Protein AF-A0A527XLL4-F1 (afdb_monomer)

Foldseek 3Di:
DVVVVVVVVVVVVVPVPPPQAEAACVPDDPVRVLVVQVVPQKHKHWDADPVDPPDIDIDMDGPDPVPDDPPPPD

Nearest PDB structures (foldseek):
  8kea-assembly1_W  TM=2.819E-01  e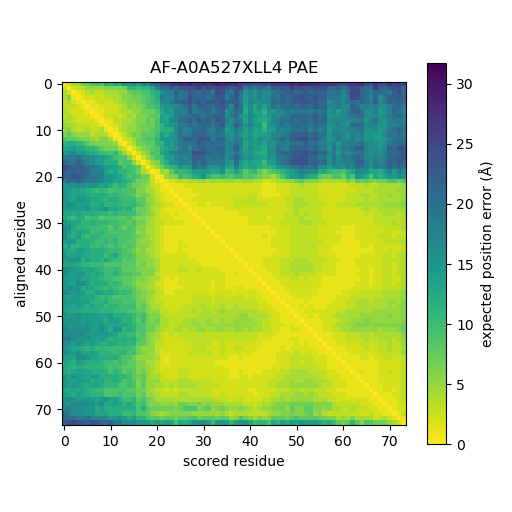=9.238E+00  unclassified Caudoviricetes

Radius of gyration: 17.02 Å; Cα contacts (8 Å, |Δi|>4): 71; chains: 1; bounding box: 31×29×58 Å

Structure (mmCIF, N/CA/C/O backbone):
data_AF-A0A527XLL4-F1
#
_entry.id   AF-A0A527XLL4-F1
#
loop_
_atom_site.group_PDB
_atom_site.id
_atom_site.type_symbol
_atom_site.label_atom_id
_atom_site.label_alt_id
_atom_site.label_comp_id
_atom_site.label_asym_id
_atom_site.label_entity_id
_atom_site.label_seq_id
_atom_site.pdbx_PDB_ins_code
_atom_site.Cartn_x
_atom_site.Cartn_y
_atom_site.Cartn_z
_atom_site.occupancy
_atom_site.B_iso_or_equiv
_atom_site.auth_seq_id
_atom_site.auth_comp_id
_atom_site.auth_asym_id
_atom_site.auth_atom_id
_atom_site.pdbx_PDB_model_num
ATOM 1 N N . MET A 1 1 ? -3.486 8.558 40.170 1.00 58.34 1 MET A N 1
ATOM 2 C CA . MET A 1 1 ? -4.026 7.439 39.358 1.00 58.34 1 MET A CA 1
ATOM 3 C C . MET A 1 1 ? -4.761 7.906 38.100 1.00 58.34 1 MET A C 1
ATOM 5 O O . MET A 1 1 ? -4.457 7.391 37.035 1.00 58.34 1 MET A O 1
ATOM 9 N N . LYS A 1 2 ? -5.652 8.912 38.165 1.00 68.94 2 LYS A N 1
ATOM 10 C CA . LYS A 1 2 ? -6.399 9.406 36.985 1.00 68.94 2 LYS A CA 1
ATOM 11 C C . LYS A 1 2 ? -5.512 9.921 35.835 1.00 68.94 2 LYS A C 1
ATOM 13 O O . LYS A 1 2 ? -5.811 9.675 34.675 1.00 68.94 2 LYS A O 1
ATOM 18 N N . THR A 1 3 ? -4.395 10.570 36.161 1.00 77.69 3 THR A N 1
ATOM 19 C CA . THR A 1 3 ? -3.412 11.084 35.188 1.00 77.69 3 THR A CA 1
ATOM 20 C C . THR A 1 3 ? -2.687 9.979 34.420 1.00 77.69 3 THR A C 1
ATOM 22 O O . THR A 1 3 ? -2.439 10.126 33.230 1.00 77.69 3 THR A O 1
ATOM 25 N N . ILE A 1 4 ? -2.405 8.853 35.078 1.00 82.44 4 ILE A N 1
ATOM 26 C CA . ILE A 1 4 ? -1.771 7.683 34.456 1.00 82.44 4 ILE A CA 1
ATOM 27 C C . ILE A 1 4 ? -2.748 7.033 33.470 1.00 82.44 4 ILE A C 1
ATOM 29 O O . ILE A 1 4 ? -2.367 6.722 32.348 1.00 82.44 4 ILE A O 1
ATOM 33 N N . LEU A 1 5 ? -4.024 6.907 33.852 1.00 82.56 5 LEU A N 1
ATOM 34 C CA . LEU A 1 5 ? -5.069 6.379 32.969 1.00 82.56 5 LEU A CA 1
ATOM 35 C C . LEU A 1 5 ? -5.241 7.232 31.699 1.00 82.56 5 LEU A C 1
ATOM 37 O O . LEU A 1 5 ? -5.343 6.699 30.599 1.00 82.56 5 LEU A O 1
ATOM 41 N N . LEU A 1 6 ? -5.235 8.559 31.853 1.00 83.50 6 LEU A N 1
ATOM 42 C CA . LEU A 1 6 ? -5.321 9.506 30.737 1.00 83.50 6 LEU A CA 1
ATOM 43 C C . LEU A 1 6 ? -4.114 9.407 29.795 1.00 83.50 6 LEU A C 1
ATOM 45 O O . LEU A 1 6 ? -4.297 9.399 28.580 1.00 83.50 6 LEU A O 1
ATOM 49 N N . ALA A 1 7 ? -2.902 9.283 30.342 1.00 82.00 7 ALA A N 1
ATOM 50 C CA . ALA A 1 7 ? -1.692 9.110 29.543 1.00 82.00 7 ALA A CA 1
ATOM 51 C C . ALA A 1 7 ? -1.719 7.802 28.730 1.00 82.00 7 ALA A C 1
ATOM 53 O O . ALA A 1 7 ? -1.366 7.804 27.554 1.00 82.00 7 ALA A O 1
ATOM 54 N N . VAL A 1 8 ? -2.206 6.704 29.319 1.00 81.81 8 VAL A N 1
ATOM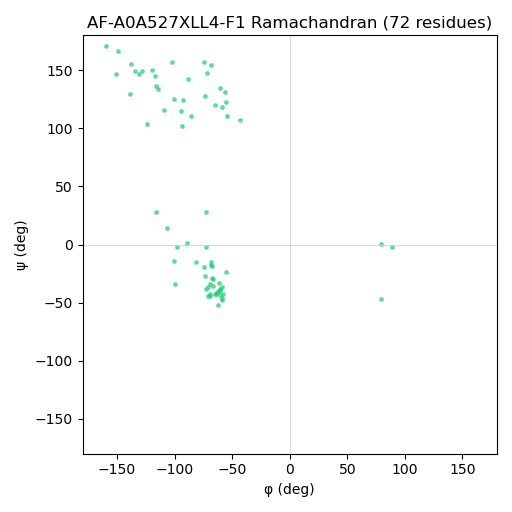 55 C CA . VAL A 1 8 ? -2.361 5.416 28.620 1.00 81.81 8 VAL A CA 1
ATOM 56 C C . VAL A 1 8 ? -3.390 5.507 27.486 1.00 81.81 8 VAL A C 1
ATOM 58 O O . VAL A 1 8 ? -3.115 5.026 26.390 1.00 81.81 8 VAL A O 1
ATOM 61 N N . CYS A 1 9 ? -4.531 6.176 27.695 1.00 79.19 9 CYS A N 1
ATOM 62 C CA . CYS A 1 9 ? -5.513 6.403 26.624 1.00 79.19 9 CYS A CA 1
ATOM 63 C C . CYS A 1 9 ? -4.941 7.216 25.453 1.00 79.19 9 CYS A C 1
ATOM 65 O O . CYS A 1 9 ? -5.227 6.909 24.300 1.00 79.19 9 CYS A O 1
ATOM 67 N N . PHE A 1 10 ? -4.118 8.230 25.728 1.00 76.31 10 PHE A N 1
ATOM 68 C CA . PHE A 1 10 ? -3.498 9.038 24.675 1.00 76.31 10 PHE A CA 1
ATOM 69 C C . PHE A 1 10 ? -2.449 8.268 23.863 1.00 76.31 10 PHE A C 1
ATOM 71 O O . PHE A 1 10 ? -2.340 8.477 22.658 1.00 76.31 10 PHE A O 1
ATOM 78 N N . LEU A 1 11 ? -1.709 7.348 24.488 1.00 73.94 11 LEU A N 1
ATOM 79 C CA . LEU A 1 11 ? -0.725 6.512 23.791 1.00 73.94 11 LEU A CA 1
ATOM 80 C C . LEU A 1 11 ? -1.375 5.527 22.805 1.00 73.94 11 LEU A C 1
ATOM 82 O O . LEU A 1 11 ? -0.776 5.217 21.779 1.00 73.94 11 LEU A O 1
ATOM 86 N N . LEU A 1 12 ? -2.608 5.082 23.069 1.00 65.62 12 LEU A N 1
ATOM 87 C CA . LEU A 1 12 ? -3.364 4.219 22.152 1.00 65.62 12 LEU A CA 1
ATOM 88 C C . LEU A 1 12 ? -3.764 4.936 20.853 1.00 65.62 12 LEU A C 1
ATOM 90 O O . LEU A 1 12 ? -3.845 4.293 19.813 1.00 65.62 12 LEU A O 1
ATOM 94 N N . LEU A 1 13 ? -3.955 6.259 20.888 1.00 62.50 13 LEU A N 1
ATOM 95 C CA . LEU A 1 13 ? -4.287 7.064 19.703 1.00 62.50 13 LEU A CA 1
ATOM 96 C C . LEU A 1 13 ? -3.083 7.280 18.769 1.00 62.50 13 LEU A C 1
ATOM 98 O O . LEU A 1 13 ? -3.263 7.605 17.601 1.00 62.50 13 LEU A O 1
ATOM 102 N N . ALA A 1 14 ? -1.855 7.101 19.267 1.00 59.62 14 ALA A N 1
ATOM 103 C CA . ALA A 1 14 ? -0.625 7.261 18.490 1.00 59.62 14 ALA A CA 1
ATOM 104 C C . ALA A 1 14 ? -0.170 5.964 17.791 1.00 59.62 14 ALA A C 1
ATOM 106 O O . ALA A 1 14 ? 0.864 5.953 17.122 1.00 59.62 14 ALA A O 1
ATOM 107 N N . ALA A 1 15 ? -0.924 4.866 17.930 1.00 57.28 15 ALA A N 1
ATOM 108 C CA . ALA A 1 15 ? -0.589 3.577 17.328 1.00 57.28 15 ALA A CA 1
ATOM 109 C C . ALA A 1 15 ? -0.801 3.532 15.802 1.00 57.28 15 ALA A C 1
ATOM 111 O O . ALA A 1 15 ? -0.443 2.540 15.171 1.00 57.28 15 ALA A O 1
ATOM 112 N N . GLU A 1 16 ? -1.292 4.608 15.181 1.00 53.44 16 GLU A N 1
ATOM 113 C CA . GLU A 1 16 ? -1.475 4.768 13.728 1.00 53.44 16 GLU A CA 1
ATOM 114 C C . GLU A 1 16 ? -0.154 4.962 12.952 1.00 53.44 16 GLU A C 1
ATOM 116 O O . GLU A 1 16 ? -0.104 5.589 11.901 1.00 53.44 16 GLU A O 1
ATOM 121 N N . ALA A 1 17 ? 0.951 4.432 13.473 1.00 54.19 17 ALA A N 1
ATOM 122 C CA . ALA A 1 17 ? 2.229 4.332 12.777 1.00 54.19 17 ALA A CA 1
ATOM 123 C C . ALA A 1 17 ? 2.618 2.863 12.561 1.00 54.19 17 ALA A C 1
ATOM 125 O O . ALA A 1 17 ? 3.806 2.533 12.513 1.00 54.19 17 ALA A O 1
ATOM 126 N N . GLN A 1 18 ? 1.631 1.957 12.464 1.00 53.09 18 GLN A N 1
ATOM 127 C CA . GLN A 1 18 ? 1.921 0.563 12.134 1.00 53.09 18 GLN A CA 1
ATOM 128 C C . GLN A 1 18 ? 2.627 0.557 10.778 1.00 53.09 18 GLN A C 1
ATOM 130 O O . GLN A 1 18 ? 2.085 1.041 9.785 1.00 53.09 18 GLN A O 1
ATOM 135 N N . ALA A 1 19 ? 3.866 0.067 10.766 1.00 58.06 19 ALA A N 1
ATOM 136 C CA . ALA A 1 19 ? 4.714 -0.026 9.591 1.00 58.06 19 ALA A CA 1
ATOM 137 C C . ALA A 1 19 ? 3.892 -0.530 8.401 1.00 58.06 19 ALA A C 1
ATOM 139 O O . ALA A 1 19 ? 3.498 -1.697 8.374 1.00 58.06 19 ALA A O 1
ATOM 140 N N . ALA A 1 20 ? 3.587 0.368 7.457 1.00 60.81 20 ALA A N 1
ATOM 141 C CA . ALA A 1 20 ? 2.708 0.057 6.342 1.00 60.81 20 ALA A CA 1
ATOM 142 C C . ALA A 1 20 ? 3.261 -1.184 5.639 1.00 60.81 20 ALA A C 1
ATOM 144 O O . ALA A 1 20 ? 4.364 -1.148 5.082 1.00 60.81 20 ALA A O 1
ATOM 145 N N . SER A 1 21 ? 2.543 -2.302 5.760 1.00 67.88 21 SER A N 1
ATOM 146 C CA . SER A 1 21 ? 3.081 -3.598 5.372 1.00 67.88 21 SER A CA 1
ATOM 147 C C . SER A 1 21 ? 3.307 -3.585 3.865 1.00 67.88 21 SER A C 1
ATOM 149 O O . SER A 1 21 ? 2.396 -3.295 3.085 1.00 67.88 21 SER A O 1
ATOM 151 N N . ARG A 1 22 ? 4.568 -3.791 3.474 1.00 83.44 22 ARG A N 1
ATOM 152 C CA . ARG A 1 22 ? 5.017 -3.705 2.085 1.00 83.44 22 ARG A CA 1
ATOM 153 C C . ARG A 1 22 ? 4.982 -5.101 1.482 1.00 83.44 22 ARG A C 1
ATOM 155 O O . ARG A 1 22 ? 5.747 -5.963 1.908 1.00 83.44 22 ARG A O 1
ATOM 162 N N . TYR A 1 23 ? 4.123 -5.305 0.492 1.00 92.56 23 TYR A N 1
ATOM 163 C CA . TYR A 1 23 ? 3.987 -6.580 -0.210 1.00 92.56 23 TYR A CA 1
ATOM 164 C C . TYR A 1 23 ? 4.349 -6.430 -1.679 1.00 92.56 23 TYR A C 1
ATOM 166 O O . TYR A 1 23 ? 4.055 -5.401 -2.279 1.00 92.56 23 TYR A O 1
ATOM 174 N N . ASP A 1 24 ? 4.952 -7.465 -2.258 1.00 93.62 24 ASP A N 1
ATOM 175 C CA . ASP A 1 24 ? 5.107 -7.590 -3.706 1.00 93.62 24 ASP A CA 1
ATOM 176 C C . ASP A 1 24 ? 3.923 -8.404 -4.259 1.00 93.62 24 ASP A C 1
ATOM 178 O O . ASP A 1 24 ? 3.905 -9.630 -4.093 1.00 93.62 24 ASP A O 1
ATOM 182 N N . PRO A 1 25 ? 2.909 -7.760 -4.876 1.00 93.50 25 PRO A N 1
ATOM 183 C CA . PRO A 1 25 ? 1.727 -8.459 -5.362 1.00 93.50 25 PRO A CA 1
ATOM 184 C C . PRO A 1 25 ? 2.043 -9.386 -6.543 1.00 93.50 25 PRO A C 1
ATOM 186 O O . PRO A 1 25 ? 1.263 -10.295 -6.804 1.00 93.50 25 PRO A O 1
ATOM 189 N N . THR A 1 26 ? 3.187 -9.225 -7.225 1.00 92.44 26 THR A N 1
ATOM 190 C CA . THR A 1 26 ? 3.574 -10.088 -8.360 1.00 92.44 26 THR A CA 1
ATOM 191 C C . THR A 1 26 ? 3.904 -11.519 -7.929 1.00 92.44 26 THR A C 1
ATOM 193 O O . THR A 1 26 ? 3.946 -12.430 -8.752 1.00 92.44 26 THR A O 1
ATOM 196 N N . ARG A 1 27 ? 4.100 -11.732 -6.621 1.00 93.81 27 ARG A N 1
ATOM 197 C CA . ARG A 1 27 ? 4.385 -13.034 -6.000 1.00 93.81 27 ARG A CA 1
ATOM 198 C C . ARG A 1 27 ? 3.192 -13.596 -5.223 1.00 93.81 27 ARG A C 1
ATOM 200 O O . ARG A 1 27 ? 3.359 -14.498 -4.403 1.00 93.81 27 ARG A O 1
ATOM 207 N N . MET A 1 28 ? 2.001 -13.036 -5.419 1.00 95.19 28 MET A N 1
ATOM 208 C CA . MET A 1 28 ? 0.785 -13.398 -4.696 1.00 95.19 28 MET A CA 1
ATOM 209 C C . MET A 1 28 ? -0.347 -13.686 -5.679 1.00 95.19 28 MET A C 1
ATOM 211 O O . MET A 1 28 ? -0.433 -13.081 -6.743 1.00 95.19 28 MET A O 1
ATOM 215 N N . SER A 1 29 ? -1.253 -14.584 -5.304 1.00 97.56 29 SER A N 1
ATOM 216 C CA . SER A 1 29 ? -2.526 -14.731 -6.003 1.00 97.56 29 SER A CA 1
ATOM 217 C C . SER A 1 29 ? -3.475 -13.578 -5.654 1.00 97.56 29 SER A C 1
ATOM 219 O O . SER A 1 29 ? -3.350 -12.946 -4.597 1.00 97.56 29 SER A O 1
ATOM 221 N N . CYS A 1 30 ? -4.446 -13.302 -6.527 1.00 96.44 30 CYS A N 1
ATOM 222 C CA . CYS A 1 30 ? -5.402 -12.208 -6.337 1.00 96.44 30 CYS A CA 1
ATOM 223 C C . CYS A 1 30 ? -6.195 -12.338 -5.026 1.00 96.44 30 CYS A C 1
ATOM 225 O O . CYS A 1 30 ? -6.330 -11.359 -4.292 1.00 96.44 30 CYS A O 1
ATOM 227 N N . ASP A 1 31 ? -6.656 -13.547 -4.691 1.00 98.06 31 ASP A N 1
ATOM 228 C CA . ASP A 1 31 ? -7.356 -13.839 -3.434 1.00 98.06 31 ASP A CA 1
ATOM 229 C C . ASP A 1 31 ? -6.468 -13.536 -2.219 1.00 98.06 31 ASP A C 1
ATOM 231 O O . ASP A 1 31 ? -6.923 -12.961 -1.228 1.00 98.06 31 ASP A O 1
ATOM 235 N N . ARG A 1 32 ? -5.166 -13.831 -2.312 1.00 97.56 32 ARG A N 1
ATOM 236 C CA . ARG A 1 32 ? -4.220 -13.579 -1.228 1.00 97.56 32 ARG A CA 1
ATOM 237 C C . ARG A 1 32 ? -3.941 -12.093 -1.043 1.00 97.56 32 ARG A C 1
ATOM 239 O O . ARG A 1 32 ? -3.791 -11.654 0.101 1.00 97.56 32 ARG A O 1
ATOM 246 N N . VAL A 1 33 ? -3.887 -11.317 -2.126 1.00 96.31 33 VAL A N 1
ATOM 247 C CA . VAL A 1 33 ? -3.793 -9.849 -2.059 1.00 96.31 33 VAL A CA 1
ATOM 248 C C . VAL A 1 33 ? -5.038 -9.280 -1.379 1.00 96.31 33 VAL A C 1
ATOM 250 O O . VAL A 1 33 ? -4.911 -8.577 -0.375 1.00 96.31 33 VAL A O 1
ATOM 253 N N . GLN A 1 34 ? -6.234 -9.659 -1.840 1.00 96.94 34 GLN A N 1
ATOM 254 C CA . GLN A 1 34 ? -7.503 -9.196 -1.267 1.00 96.94 34 GLN A CA 1
ATOM 255 C C . GLN A 1 34 ? -7.639 -9.561 0.214 1.00 96.94 34 GLN A C 1
ATOM 257 O O . GLN A 1 34 ? -7.943 -8.703 1.042 1.00 96.94 34 GLN A O 1
ATOM 262 N N . ALA A 1 35 ? -7.330 -10.807 0.582 1.00 97.19 35 ALA A N 1
ATOM 263 C CA . ALA A 1 35 ? -7.349 -11.250 1.972 1.00 97.19 35 ALA A CA 1
ATOM 264 C C . ALA A 1 35 ? -6.344 -10.476 2.841 1.00 97.19 35 ALA A C 1
ATOM 266 O O . ALA A 1 35 ? -6.590 -10.245 4.022 1.00 97.19 35 ALA A O 1
ATOM 267 N N . THR A 1 36 ? -5.205 -10.067 2.280 1.00 95.06 36 THR A N 1
ATOM 268 C CA . THR A 1 36 ? -4.202 -9.279 3.007 1.00 95.06 36 THR A CA 1
ATOM 269 C C . THR A 1 36 ? -4.692 -7.854 3.263 1.00 95.06 36 THR A C 1
ATOM 271 O O . THR A 1 36 ? -4.618 -7.404 4.406 1.00 95.06 36 THR A O 1
ATOM 274 N N . ILE A 1 37 ? -5.296 -7.202 2.262 1.00 94.75 37 ILE A N 1
ATOM 275 C CA . ILE A 1 37 ? -5.960 -5.895 2.419 1.00 94.75 37 ILE A CA 1
ATOM 276 C C . ILE A 1 37 ? -7.079 -5.990 3.467 1.00 94.75 37 ILE A C 1
ATOM 278 O O . ILE A 1 37 ? -7.129 -5.188 4.396 1.00 94.75 37 ILE A O 1
ATOM 282 N N . ALA A 1 38 ? -7.937 -7.011 3.384 1.00 95.44 38 ALA A N 1
ATOM 283 C CA . ALA A 1 38 ? -9.058 -7.188 4.306 1.00 95.44 38 ALA A CA 1
ATOM 284 C C . ALA A 1 38 ? -8.612 -7.376 5.768 1.00 95.44 38 ALA A C 1
ATOM 286 O O . ALA A 1 38 ? -9.229 -6.820 6.683 1.00 95.44 38 ALA A O 1
ATOM 287 N N . ARG A 1 39 ? -7.531 -8.138 5.995 1.00 93.12 39 ARG A N 1
ATOM 288 C CA . ARG A 1 39 ? -6.991 -8.390 7.341 1.00 93.12 39 ARG A CA 1
ATOM 289 C C . ARG A 1 39 ? -6.292 -7.174 7.944 1.00 93.12 39 ARG A C 1
ATOM 291 O O . ARG A 1 39 ? -6.401 -6.976 9.146 1.00 93.12 39 ARG A O 1
ATOM 298 N N . GLN A 1 40 ? -5.559 -6.403 7.143 1.00 92.31 40 GLN A N 1
ATOM 299 C CA . GLN A 1 40 ? -4.701 -5.323 7.652 1.00 92.31 40 GLN A CA 1
ATOM 300 C C . GLN A 1 40 ? -5.310 -3.932 7.526 1.00 92.31 40 GLN A C 1
ATOM 302 O O . GLN A 1 40 ? -4.824 -2.996 8.149 1.00 92.31 40 GLN A O 1
ATOM 307 N N . GLY A 1 41 ? -6.371 -3.779 6.739 1.00 93.62 41 GLY A N 1
ATOM 308 C CA . GLY A 1 41 ? -7.067 -2.510 6.579 1.00 93.62 41 GLY A CA 1
ATOM 309 C C . GLY A 1 41 ? -6.365 -1.545 5.628 1.00 93.62 41 GLY A C 1
ATOM 310 O O . GLY A 1 41 ? -7.027 -1.026 4.740 1.00 93.62 41 GLY A O 1
ATOM 311 N N . ALA A 1 42 ? -5.050 -1.347 5.744 1.00 92.44 42 ALA A N 1
ATOM 312 C CA . ALA A 1 42 ? -4.256 -0.521 4.833 1.00 92.44 42 ALA A CA 1
ATOM 313 C C . ALA A 1 42 ? -2.904 -1.179 4.515 1.00 92.44 42 ALA A C 1
ATOM 315 O O . ALA A 1 42 ? -2.164 -1.563 5.419 1.00 92.44 42 ALA A O 1
ATOM 316 N N . VAL A 1 43 ? -2.558 -1.292 3.229 1.00 93.50 43 VAL A N 1
ATOM 317 C CA . VAL A 1 43 ? -1.307 -1.931 2.773 1.00 93.50 43 VAL A CA 1
ATOM 318 C C . VAL A 1 43 ? -0.642 -1.145 1.648 1.00 93.50 43 VAL A C 1
ATOM 320 O O . VAL A 1 43 ? -1.309 -0.429 0.900 1.00 93.50 43 VAL A O 1
ATOM 323 N N . ILE A 1 44 ? 0.676 -1.313 1.502 1.00 94.50 44 ILE A N 1
ATOM 324 C CA . ILE A 1 44 ? 1.441 -0.779 0.370 1.00 94.50 44 ILE A CA 1
ATOM 325 C C . ILE A 1 44 ? 1.866 -1.941 -0.521 1.00 94.50 44 ILE A C 1
ATOM 327 O O . ILE A 1 44 ? 2.663 -2.790 -0.115 1.00 94.50 44 ILE A O 1
ATOM 331 N N . LEU A 1 45 ? 1.371 -1.958 -1.752 1.00 94.69 45 LEU A N 1
ATOM 332 C CA . LEU A 1 45 ? 1.794 -2.913 -2.768 1.00 94.69 45 LEU A CA 1
ATOM 333 C C . LEU A 1 45 ? 2.932 -2.292 -3.573 1.00 94.69 45 LEU A C 1
ATOM 335 O O . LEU A 1 45 ? 2.782 -1.190 -4.086 1.00 94.69 45 LEU A O 1
ATOM 339 N N . ARG A 1 46 ? 4.079 -2.967 -3.654 1.00 94.62 46 ARG A N 1
ATOM 340 C CA . ARG A 1 46 ? 5.271 -2.519 -4.384 1.00 94.62 46 ARG A CA 1
ATOM 341 C C . ARG A 1 46 ? 5.561 -3.450 -5.543 1.00 94.62 46 ARG A C 1
ATOM 343 O O . ARG A 1 46 ? 5.605 -4.655 -5.349 1.00 94.62 46 ARG A O 1
ATOM 350 N N . TYR A 1 47 ? 5.831 -2.900 -6.714 1.00 94.00 47 TYR A N 1
ATOM 351 C CA . TYR A 1 47 ? 6.169 -3.670 -7.908 1.00 94.00 47 TYR A CA 1
ATOM 352 C C . TYR A 1 47 ? 7.123 -2.862 -8.785 1.00 94.00 47 TYR A C 1
ATOM 354 O O . TYR A 1 47 ? 7.327 -1.672 -8.560 1.00 94.00 47 TYR A O 1
ATOM 362 N N . GLN A 1 48 ? 7.752 -3.505 -9.762 1.00 95.19 48 GLN A N 1
ATOM 363 C CA . GLN A 1 48 ? 8.649 -2.812 -10.684 1.00 95.19 48 GLN A CA 1
ATOM 364 C C . GLN A 1 48 ? 7.871 -2.262 -11.877 1.00 95.19 48 GLN A C 1
ATOM 366 O O . GLN A 1 48 ? 6.953 -2.914 -12.377 1.00 95.19 48 GLN A O 1
ATOM 371 N N . SER A 1 49 ? 8.257 -1.076 -12.349 1.00 94.75 49 SER A N 1
ATOM 372 C CA . SER A 1 49 ? 7.718 -0.519 -13.588 1.00 94.75 49 SER A CA 1
ATOM 373 C C . SER A 1 49 ? 8.031 -1.427 -14.776 1.00 94.75 49 SER A C 1
ATOM 375 O O . SER A 1 49 ? 9.163 -1.877 -14.954 1.00 94.75 49 SER A O 1
ATOM 377 N N . THR A 1 50 ? 7.028 -1.659 -15.619 1.00 94.31 50 THR A N 1
ATOM 378 C CA . THR A 1 50 ? 7.189 -2.354 -16.904 1.00 94.31 50 THR A CA 1
ATOM 379 C C . THR A 1 50 ? 7.706 -1.427 -18.007 1.00 94.31 50 THR A C 1
ATOM 381 O O . THR A 1 50 ? 8.159 -1.911 -19.039 1.00 94.31 50 THR A O 1
ATOM 384 N N . LEU A 1 51 ? 7.652 -0.105 -17.7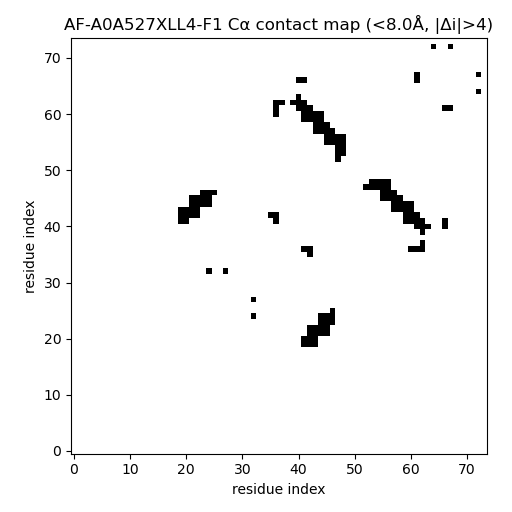92 1.00 96.69 51 LEU A N 1
ATOM 385 C CA . LEU A 1 51 ? 8.046 0.921 -18.766 1.00 96.69 51 LEU A CA 1
ATOM 386 C C . LEU A 1 51 ? 9.450 1.481 -18.505 1.00 96.69 51 LEU A C 1
ATOM 388 O O . LEU A 1 51 ? 10.154 1.838 -19.444 1.00 96.69 51 LEU A O 1
ATOM 392 N N . VAL A 1 52 ? 9.855 1.575 -17.234 1.00 97.75 52 VAL A N 1
ATOM 393 C CA . VAL A 1 52 ? 11.137 2.167 -16.818 1.00 97.75 52 VAL A CA 1
ATOM 394 C C . VAL A 1 52 ? 11.924 1.141 -15.996 1.00 97.75 52 VAL A C 1
ATOM 396 O O . VAL A 1 52 ? 11.596 0.921 -14.827 1.00 97.75 52 VAL A O 1
ATOM 399 N N . PRO A 1 53 ? 12.963 0.504 -16.570 1.00 95.75 53 PRO A N 1
ATOM 400 C CA . PRO A 1 53 ? 13.758 -0.498 -15.868 1.00 95.75 53 PRO A CA 1
ATOM 401 C C . PRO A 1 53 ? 14.360 0.038 -14.566 1.00 95.75 53 PRO A C 1
ATOM 403 O O . PRO A 1 53 ? 14.974 1.101 -14.539 1.00 95.75 53 PRO A O 1
ATOM 406 N N . GLY A 1 54 ? 14.191 -0.715 -13.479 1.00 93.75 54 GLY A N 1
ATOM 407 C CA . GLY A 1 54 ? 14.745 -0.371 -12.167 1.00 93.75 54 GLY A CA 1
ATOM 408 C C . GLY A 1 54 ? 13.964 0.684 -11.378 1.00 93.75 54 GLY A C 1
ATOM 409 O O . GLY A 1 54 ? 14.376 0.994 -10.263 1.00 93.75 54 GLY A O 1
ATOM 410 N N . LEU A 1 55 ? 12.845 1.207 -11.900 1.00 96.06 55 LEU A N 1
ATOM 411 C CA . LEU A 1 55 ? 11.971 2.120 -11.161 1.00 96.06 55 LEU A CA 1
ATOM 412 C C . LEU A 1 55 ? 10.960 1.335 -10.301 1.00 96.06 55 LEU A C 1
ATOM 414 O O . LEU A 1 55 ? 10.034 0.738 -10.864 1.00 96.06 55 LEU A O 1
ATOM 418 N N . PRO A 1 56 ? 11.075 1.362 -8.957 1.00 93.38 56 PRO A N 1
ATOM 419 C CA . PRO A 1 56 ? 10.061 0.792 -8.084 1.00 93.38 56 PRO A CA 1
ATOM 420 C C . PRO A 1 56 ? 8.818 1.681 -8.050 1.00 93.38 56 PRO A C 1
ATOM 422 O O . PRO A 1 56 ? 8.891 2.873 -7.748 1.00 93.38 56 PRO A O 1
ATOM 425 N N . LEU A 1 57 ? 7.667 1.074 -8.304 1.00 95.50 57 LEU A N 1
ATOM 426 C CA . LEU A 1 57 ? 6.348 1.665 -8.142 1.00 95.50 57 LEU A CA 1
ATOM 427 C C . LEU A 1 57 ? 5.703 1.152 -6.858 1.00 95.50 57 LEU A C 1
ATOM 429 O O . LEU A 1 57 ? 6.061 0.094 -6.323 1.00 95.50 57 LEU A O 1
ATOM 433 N N . TYR A 1 58 ? 4.759 1.927 -6.339 1.00 94.12 58 TYR A N 1
ATOM 434 C CA . TYR A 1 58 ? 3.954 1.505 -5.213 1.00 94.12 58 TYR A CA 1
ATOM 435 C C . TYR A 1 58 ? 2.579 2.149 -5.240 1.00 94.12 58 TYR A C 1
ATOM 437 O O . TYR A 1 58 ? 2.446 3.311 -5.606 1.00 94.12 58 TYR A O 1
ATOM 445 N N . ASP A 1 59 ? 1.600 1.402 -4.750 1.00 93.00 59 ASP A N 1
ATOM 446 C CA . ASP A 1 59 ? 0.231 1.861 -4.574 1.00 93.00 59 ASP A CA 1
ATOM 447 C C . ASP A 1 59 ? -0.249 1.514 -3.165 1.00 93.00 59 ASP A C 1
ATOM 449 O O . ASP A 1 59 ? 0.136 0.490 -2.583 1.00 93.00 59 ASP A O 1
ATOM 453 N N . ARG A 1 60 ? -1.094 2.379 -2.604 1.00 92.69 60 ARG A N 1
ATOM 454 C CA . ARG A 1 6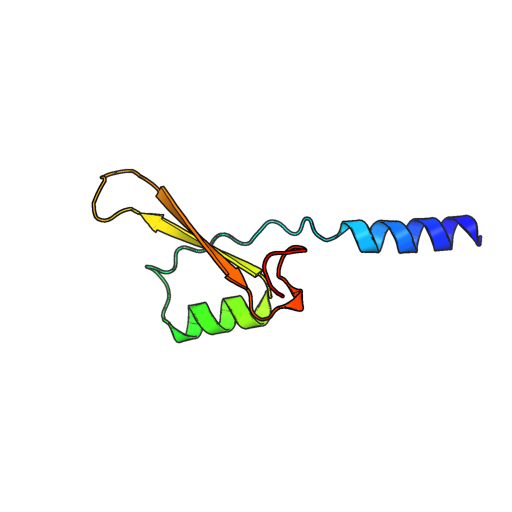0 ? -1.741 2.156 -1.311 1.00 92.69 60 ARG A CA 1
ATOM 455 C C . ARG A 1 60 ? -3.165 1.676 -1.537 1.00 92.69 60 ARG A C 1
ATOM 457 O O . ARG A 1 60 ? -3.946 2.361 -2.184 1.00 92.69 60 ARG A O 1
ATOM 464 N N . TYR A 1 61 ? -3.502 0.538 -0.942 1.00 93.44 61 TYR A N 1
ATOM 465 C CA . TYR A 1 61 ? -4.860 0.005 -0.951 1.00 93.44 61 TYR A CA 1
ATOM 466 C C . TYR A 1 61 ? -5.403 -0.042 0.467 1.00 93.44 61 TYR A C 1
ATOM 468 O O . TYR A 1 61 ? -4.708 -0.460 1.398 1.00 93.44 61 TYR A O 1
ATOM 476 N N . VAL A 1 62 ? -6.655 0.376 0.610 1.00 94.00 62 VAL A N 1
ATOM 477 C CA . VAL A 1 62 ? -7.389 0.352 1.869 1.00 94.00 62 VAL A CA 1
ATOM 478 C C . VAL A 1 62 ? -8.625 -0.527 1.744 1.00 94.00 62 VAL A C 1
ATOM 480 O O . VAL A 1 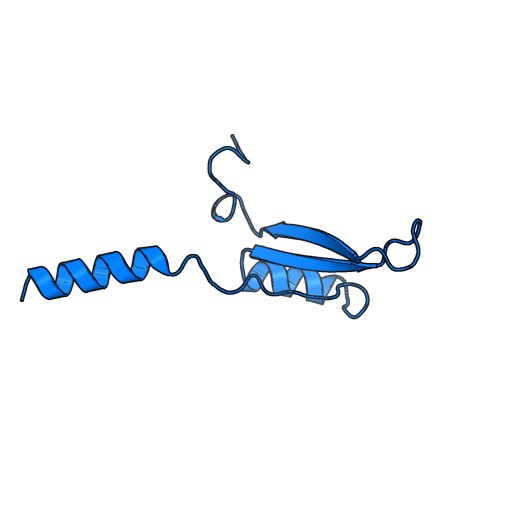62 ? -9.186 -0.673 0.661 1.00 94.00 62 VAL A O 1
ATOM 483 N N . ARG A 1 63 ? -9.035 -1.143 2.851 1.00 94.75 63 ARG A N 1
ATOM 484 C CA . ARG A 1 63 ? -10.211 -2.015 2.914 1.00 94.75 63 ARG A CA 1
ATOM 485 C C . ARG A 1 63 ? -11.505 -1.232 2.741 1.00 94.75 63 ARG A C 1
ATOM 487 O O . ARG A 1 63 ? -12.412 -1.700 2.066 1.00 94.75 63 ARG A O 1
ATOM 494 N N . ASP A 1 64 ? -11.596 -0.095 3.416 1.00 94.31 64 ASP A N 1
ATOM 495 C CA . ASP A 1 64 ? -12.779 0.753 3.466 1.00 94.31 64 ASP A CA 1
ATOM 496 C C . ASP A 1 64 ? -12.391 2.181 3.880 1.00 94.31 64 ASP A C 1
ATOM 498 O O . ASP A 1 64 ? -11.252 2.440 4.278 1.00 94.31 64 ASP A O 1
ATOM 502 N N . GLU A 1 65 ? -13.353 3.099 3.785 1.00 92.50 65 GLU A N 1
ATOM 503 C CA . GLU A 1 65 ? -13.189 4.538 4.030 1.00 92.50 65 GLU A CA 1
ATOM 504 C C . GLU A 1 65 ? -12.615 4.896 5.408 1.00 92.50 65 GLU A C 1
ATOM 506 O O . GLU A 1 65 ? -11.987 5.940 5.553 1.00 92.50 65 GLU A O 1
ATOM 511 N N . ARG A 1 66 ? -12.748 4.024 6.417 1.00 90.69 66 ARG A N 1
ATOM 512 C CA . ARG A 1 66 ? -12.228 4.285 7.772 1.00 90.69 66 ARG A CA 1
ATOM 513 C C . ARG A 1 66 ? -10.702 4.309 7.828 1.00 90.69 66 ARG A C 1
ATOM 515 O O . ARG A 1 66 ? -10.142 4.804 8.798 1.00 90.69 66 ARG A O 1
ATOM 522 N N . PHE A 1 67 ? -10.041 3.749 6.816 1.00 91.19 67 PHE A N 1
ATOM 523 C CA 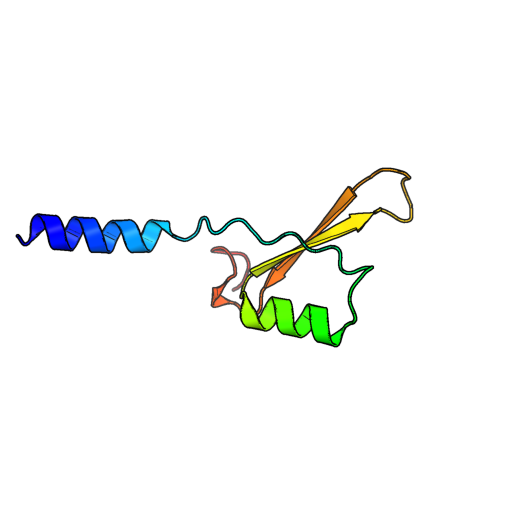. PHE A 1 67 ? -8.587 3.779 6.666 1.00 91.19 67 PHE A CA 1
ATOM 524 C C . PHE A 1 67 ? -8.126 4.883 5.708 1.00 91.19 67 PHE A C 1
ATOM 526 O O . PHE A 1 67 ? -6.923 5.027 5.492 1.00 91.19 67 PHE A O 1
ATOM 533 N N . CYS A 1 68 ? -9.037 5.642 5.100 1.00 90.38 68 CYS A N 1
ATOM 534 C CA . CYS A 1 68 ? -8.674 6.804 4.300 1.00 90.38 68 CYS A CA 1
ATOM 535 C C . CYS A 1 68 ? -8.186 7.941 5.204 1.00 90.38 68 CYS A C 1
ATOM 537 O O . CYS A 1 68 ? -8.640 8.115 6.335 1.00 90.38 68 CYS A O 1
ATOM 539 N N . ASN A 1 69 ? -7.258 8.738 4.691 1.00 88.25 69 ASN A N 1
ATOM 540 C CA . ASN A 1 69 ? -6.872 9.991 5.315 1.00 88.25 69 ASN A CA 1
ATOM 541 C C . ASN A 1 69 ? -8.028 10.993 5.217 1.00 88.25 69 ASN A C 1
ATOM 543 O O . ASN A 1 69 ? -8.859 10.941 4.304 1.00 88.25 69 ASN A O 1
ATOM 547 N N . ALA A 1 70 ? -8.053 11.950 6.144 1.00 88.00 70 ALA A N 1
ATOM 548 C CA . ALA A 1 70 ? -9.030 13.028 6.114 1.00 88.00 70 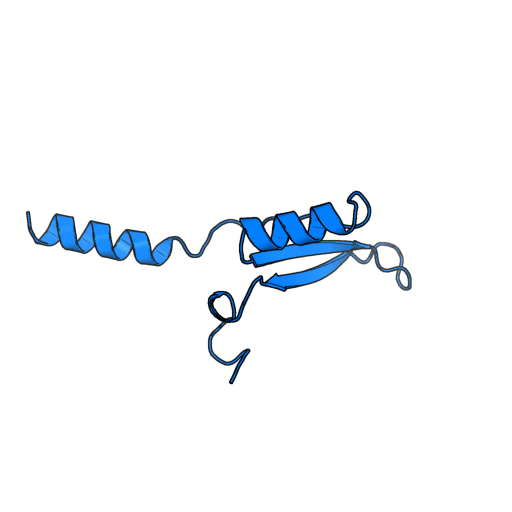ALA A CA 1
ATOM 549 C C . ALA A 1 70 ? -8.972 13.769 4.765 1.00 88.00 70 ALA A C 1
ATOM 551 O O . ALA A 1 70 ? -7.925 14.287 4.377 1.00 88.00 70 ALA A O 1
ATOM 552 N N . GLY A 1 71 ? -10.104 13.811 4.058 1.00 89.88 71 GLY A N 1
ATOM 553 C CA . GLY A 1 71 ? -10.232 14.468 2.756 1.00 89.88 71 GLY A CA 1
ATOM 554 C C . GLY A 1 71 ? -9.921 13.599 1.530 1.00 89.88 71 GLY A C 1
ATOM 555 O O . GLY A 1 71 ? -10.091 14.090 0.418 1.00 89.88 71 GLY A O 1
ATOM 556 N N . GLU A 1 72 ? -9.518 12.331 1.686 1.00 88.94 72 GLU A N 1
ATOM 557 C CA . GLU A 1 72 ? -9.387 11.396 0.547 1.00 88.94 72 GLU A CA 1
ATOM 558 C C . GLU A 1 72 ? -10.751 10.918 0.019 1.00 88.94 72 GLU A C 1
ATOM 560 O O . GLU A 1 72 ? -10.882 10.579 -1.156 1.00 88.94 72 GLU A O 1
ATOM 565 N N . VAL A 1 73 ? -11.766 10.898 0.883 1.00 85.75 73 VAL A N 1
ATOM 566 C CA . VAL A 1 73 ? -13.144 10.481 0.590 1.00 85.75 73 VAL A CA 1
ATOM 567 C C . VAL A 1 73 ? -14.120 11.500 1.185 1.00 85.75 73 VAL A C 1
ATOM 569 O O . VAL A 1 73 ? -13.786 12.166 2.169 1.00 85.75 73 VAL A O 1
ATOM 572 N N . ARG A 1 74 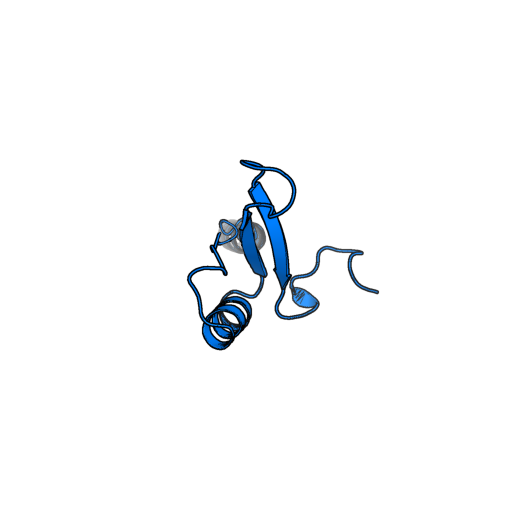? -15.283 11.680 0.550 1.00 70.50 74 ARG A N 1
ATOM 573 C CA . ARG A 1 74 ? -16.241 12.762 0.820 1.00 70.50 74 ARG A CA 1
ATOM 574 C C . ARG A 1 74 ? -17.618 12.216 1.164 1.00 70.50 74 ARG A C 1
ATOM 576 O O . ARG A 1 74 ? -18.045 11.279 0.458 1.00 70.50 74 ARG A O 1
#

pLDDT: mean 86.18, std 13.03, range [53.09, 98.06]

Mean predicted aligned error: 7.9 Å

Secondary struct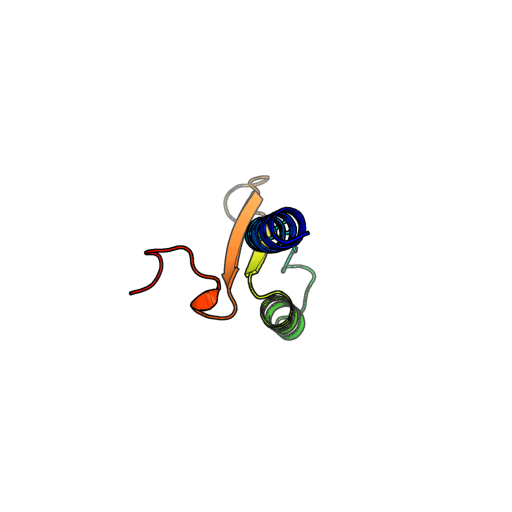ure (DSSP, 8-state):
-HHHHHHHHHHHHT-TT----EE-GGGS-HHHHHHHHHHHSEEEEEEE-SSSTT-EEEEEEESSGGGSPTTT--

Solvent-accessible surface area (backbone atoms only — not comparable to full-atom values): 4650 Å² total; per-residue (Å²): 111,72,67,59,56,52,52,55,58,55,55,63,70,64,59,86,66,64,77,67,50,76,42,55,58,93,83,49,54,70,68,57,51,52,53,48,28,64,74,61,33,50,32,32,39,37,50,72,43,92,86,44,88,90,41,79,43,73,49,80,48,58,60,51,76,90,64,51,60,92,79,76,66,133

Sequence (74 aa):
MKTILLAVCFLLLAAEAQAASRYDPTRMSCDRVQATIARQGAVILRYQSTLVPGLPLYDRYVRDERFCNAGEVR